Protein AF-A0A285EY94-F1 (afdb_monomer_lite)

Secondary structure (DSSP, 8-state):
--HHHHHHHHHHHHHHHHHS---HHHHHHHHHHHHHHS-HHHHHHHHHH--SS-HHHHHHHHHHHHHHHGGGS-HHHHT-HHHHHHHHHHHHHHHHHHHHHHHHHHH-

Organism: NCBI:txid51203

Sequence (108 aa):
MNDLYCTEEINHVRRYVNNIPISGRYRTELVRWINTYLDEENVEKHLSSTKDTFDMSVKQAAQRDLELTILFAKKEDRTNSGIIFLEGELLFLFNLLYEKVKAQKLAA

pLDDT: mean 85.05, std 11.39, range [49.44, 95.94]

Radius of gyration: 14.5 Å; chains: 1; bounding box: 35×18×41 Å

Foldseek 3Di:
DDPVVLVVLLVVLLVVLVPDPWDPQLSVLVNVLSVQQSDLVNLLVVVVVDDPPCLVVSLVCSLVSLVCSCVRTDPVLVPDVVNVVSSVSSSVSSVVSNVVSVVVVVVD

Structure (mmCIF, N/CA/C/O backbone):
data_AF-A0A285EY94-F1
#
_entry.id   AF-A0A285EY94-F1
#
loop_
_atom_site.group_PDB
_atom_site.id
_atom_site.type_symbol
_atom_site.label_atom_id
_atom_site.label_alt_id
_atom_site.label_comp_id
_atom_site.label_asym_id
_atom_site.label_entity_id
_atom_site.label_seq_id
_atom_site.pdbx_PDB_ins_code
_ato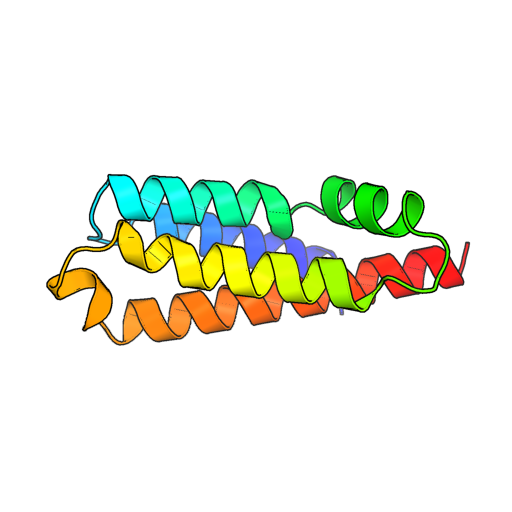m_site.Cartn_x
_atom_site.Cartn_y
_atom_site.Cartn_z
_atom_site.occupancy
_atom_site.B_iso_or_equiv
_atom_site.auth_seq_id
_atom_site.auth_comp_id
_atom_site.auth_asym_id
_atom_site.auth_atom_id
_atom_site.pdbx_PDB_model_num
ATOM 1 N N . MET A 1 1 ? -17.896 10.171 2.912 1.00 50.78 1 MET A N 1
ATOM 2 C CA . MET A 1 1 ? -17.310 9.517 1.722 1.00 50.78 1 MET A CA 1
ATOM 3 C C . MET A 1 1 ? -17.955 8.140 1.653 1.00 50.78 1 MET A C 1
ATOM 5 O O . MET A 1 1 ? -18.018 7.507 2.696 1.00 50.78 1 MET A O 1
ATOM 9 N N . ASN A 1 2 ? -18.571 7.748 0.533 1.00 64.25 2 ASN A N 1
ATOM 10 C CA . ASN A 1 2 ? -19.324 6.486 0.465 1.00 64.25 2 ASN A CA 1
ATOM 11 C C . ASN A 1 2 ? -18.363 5.294 0.547 1.00 64.25 2 ASN A C 1
ATOM 13 O O . ASN A 1 2 ? -17.395 5.262 -0.207 1.00 64.25 2 ASN A O 1
ATOM 17 N N . ASP A 1 3 ? -18.656 4.308 1.396 1.00 65.44 3 ASP A N 1
ATOM 18 C CA . ASP A 1 3 ? -17.867 3.069 1.523 1.00 65.44 3 ASP A CA 1
ATOM 19 C C . ASP A 1 3 ? -17.633 2.378 0.178 1.00 65.44 3 ASP A C 1
ATOM 21 O O . ASP A 1 3 ? -16.531 1.914 -0.107 1.00 65.44 3 ASP A O 1
ATOM 25 N N . LEU A 1 4 ? -18.643 2.426 -0.693 1.00 65.62 4 LEU A N 1
ATOM 26 C CA . LEU A 1 4 ? -18.582 1.894 -2.049 1.00 65.62 4 LEU A CA 1
ATOM 27 C C . LEU A 1 4 ? -17.441 2.512 -2.879 1.00 65.62 4 LEU A C 1
ATOM 29 O O . LEU A 1 4 ? -16.749 1.794 -3.591 1.00 65.62 4 LEU A O 1
ATOM 33 N N . TYR A 1 5 ? -17.195 3.818 -2.728 1.00 68.19 5 TYR A N 1
ATOM 34 C CA . TYR A 1 5 ? -16.139 4.526 -3.456 1.00 68.19 5 TYR A CA 1
ATOM 35 C C . TYR A 1 5 ? -14.747 4.049 -3.023 1.00 68.19 5 TYR A C 1
ATOM 37 O O . TYR A 1 5 ? -13.892 3.784 -3.856 1.00 68.19 5 TYR A O 1
ATOM 45 N N . CYS A 1 6 ? -14.517 3.864 -1.719 1.00 71.94 6 CYS A N 1
ATOM 46 C CA . CYS A 1 6 ? -13.215 3.412 -1.224 1.00 71.94 6 CYS A CA 1
ATOM 47 C C . CYS A 1 6 ? -12.900 1.981 -1.697 1.00 71.94 6 CYS A C 1
ATOM 49 O O . CYS A 1 6 ? -11.791 1.702 -2.149 1.00 71.94 6 CYS A O 1
ATOM 51 N N . THR A 1 7 ? -13.892 1.085 -1.678 1.00 79.69 7 THR A N 1
ATOM 52 C CA . THR A 1 7 ? -13.733 -0.290 -2.175 1.00 79.69 7 THR A CA 1
ATOM 53 C C . THR A 1 7 ? -13.507 -0.351 -3.688 1.00 79.69 7 THR A C 1
ATOM 55 O O . THR A 1 7 ? -12.711 -1.169 -4.158 1.00 79.69 7 THR A O 1
ATOM 58 N N . GLU A 1 8 ? -14.188 0.486 -4.472 1.00 84.38 8 GLU A N 1
ATOM 59 C CA . GLU A 1 8 ? -13.990 0.561 -5.925 1.00 84.38 8 GLU A CA 1
ATOM 60 C C . GLU A 1 8 ? -12.581 1.048 -6.283 1.00 84.38 8 GLU A C 1
ATOM 62 O O . GLU A 1 8 ? -11.910 0.405 -7.094 1.00 84.38 8 GLU A O 1
ATOM 67 N N . GLU A 1 9 ? -12.094 2.095 -5.616 1.00 85.12 9 GLU A N 1
ATOM 68 C CA . GLU A 1 9 ? -10.750 2.646 -5.827 1.00 85.12 9 GLU A CA 1
ATOM 69 C C . GLU A 1 9 ? -9.643 1.655 -5.424 1.00 85.12 9 GLU A C 1
ATOM 71 O O . GLU A 1 9 ? -8.700 1.423 -6.184 1.00 85.12 9 GLU A O 1
ATOM 76 N N . ILE A 1 10 ? -9.780 0.958 -4.288 1.00 85.81 10 ILE A N 1
ATOM 77 C CA . ILE A 1 10 ? -8.820 -0.088 -3.880 1.00 85.81 10 ILE A CA 1
ATOM 78 C C . ILE A 1 10 ? -8.763 -1.212 -4.927 1.00 85.81 10 ILE A C 1
ATOM 80 O O . ILE A 1 10 ? -7.683 -1.676 -5.310 1.00 85.81 10 ILE A O 1
ATOM 84 N N . ASN A 1 11 ? -9.922 -1.642 -5.438 1.00 88.06 11 ASN A N 1
ATOM 85 C CA . ASN A 1 11 ? -9.988 -2.648 -6.497 1.00 88.06 11 ASN A CA 1
ATOM 86 C C . ASN A 1 11 ? -9.388 -2.146 -7.815 1.00 88.06 11 ASN A C 1
ATOM 88 O O . ASN A 1 11 ? -8.737 -2.924 -8.523 1.00 88.06 11 ASN A O 1
ATOM 92 N N . HIS A 1 12 ? -9.593 -0.871 -8.148 1.00 89.69 12 HIS A N 1
ATOM 93 C CA . HIS A 1 12 ? -9.004 -0.236 -9.318 1.00 89.69 12 HIS A CA 1
ATOM 94 C C . HIS A 1 12 ? -7.477 -0.263 -9.242 1.00 89.69 12 HIS A C 1
ATOM 96 O O . HIS A 1 12 ? -6.836 -0.843 -10.123 1.00 89.69 12 HIS A O 1
ATOM 102 N N . VAL A 1 13 ? -6.894 0.253 -8.158 1.00 90.25 13 VAL A N 1
ATOM 103 C CA . VAL A 1 13 ? -5.438 0.308 -7.980 1.00 90.25 13 VAL A CA 1
ATOM 104 C C . VAL A 1 13 ? -4.827 -1.092 -7.962 1.00 90.25 13 VAL A C 1
ATOM 106 O O . VAL A 1 13 ? -3.816 -1.347 -8.620 1.00 90.25 13 VAL A O 1
ATOM 109 N N . ARG A 1 14 ? -5.483 -2.061 -7.314 1.00 90.25 14 ARG A N 1
ATOM 110 C CA . ARG A 1 14 ? -5.043 -3.463 -7.337 1.00 90.25 14 ARG A CA 1
ATOM 111 C C . ARG A 1 14 ? -5.006 -4.034 -8.755 1.00 90.25 14 ARG A C 1
ATOM 113 O O . ARG A 1 14 ? -4.059 -4.739 -9.112 1.00 90.25 14 ARG A O 1
ATOM 120 N N . ARG A 1 15 ? -6.018 -3.756 -9.582 1.00 91.19 15 ARG A N 1
ATOM 121 C CA . ARG A 1 15 ? -6.025 -4.168 -10.997 1.00 91.19 15 ARG A CA 1
ATOM 122 C C . ARG A 1 15 ? -4.939 -3.443 -11.782 1.00 91.19 15 ARG A C 1
ATOM 124 O O . ARG A 1 15 ? -4.263 -4.083 -12.582 1.00 91.19 15 ARG A O 1
ATOM 131 N N . TYR A 1 16 ? -4.746 -2.153 -11.545 1.00 91.06 16 TYR A N 1
ATOM 132 C CA . TYR A 1 16 ? -3.733 -1.358 -12.225 1.00 91.06 16 TYR A CA 1
ATOM 133 C C . TYR A 1 16 ? -2.319 -1.900 -11.966 1.00 91.06 16 TYR A C 1
ATOM 135 O O . TYR A 1 16 ? -1.626 -2.263 -12.917 1.00 91.06 16 TYR A O 1
ATOM 143 N N . VAL A 1 17 ? -1.932 -2.100 -10.699 1.00 92.44 17 VAL A N 1
ATOM 144 C CA . VAL A 1 17 ? -0.611 -2.647 -10.315 1.00 92.44 17 VAL A CA 1
ATOM 145 C C . VAL A 1 17 ? -0.323 -4.001 -10.969 1.00 92.44 17 VAL A C 1
ATOM 147 O O . VAL A 1 17 ? 0.805 -4.279 -11.380 1.00 92.44 17 VAL A O 1
ATOM 150 N N . ASN A 1 18 ? -1.346 -4.844 -11.120 1.00 89.88 18 ASN A N 1
ATOM 151 C CA . ASN A 1 18 ? -1.192 -6.146 -11.764 1.00 89.88 18 ASN A CA 1
ATOM 152 C C . ASN A 1 18 ? -0.937 -6.065 -13.278 1.00 89.88 18 ASN A C 1
ATOM 154 O O . ASN A 1 18 ? -0.341 -6.988 -13.835 1.00 89.88 18 ASN A O 1
ATOM 158 N N . ASN A 1 19 ? -1.355 -4.980 -13.932 1.00 89.69 19 ASN A N 1
ATOM 159 C CA . ASN A 1 19 ? -1.321 -4.841 -15.388 1.00 89.69 19 ASN A CA 1
ATOM 160 C C . ASN A 1 19 ? -0.227 -3.894 -15.904 1.00 89.69 19 ASN A C 1
ATOM 162 O O . ASN A 1 19 ? 0.097 -3.941 -17.090 1.00 89.69 19 ASN A O 1
ATOM 166 N N . ILE A 1 20 ? 0.376 -3.064 -15.049 1.00 89.69 20 ILE A N 1
ATOM 167 C CA . ILE A 1 20 ? 1.451 -2.162 -15.478 1.00 89.69 20 ILE A CA 1
ATOM 168 C C . ILE A 1 20 ? 2.766 -2.901 -15.786 1.00 89.69 20 ILE A C 1
ATOM 170 O O . ILE A 1 20 ? 3.091 -3.909 -15.137 1.00 89.69 20 ILE A O 1
ATOM 174 N N . PRO A 1 21 ? 3.554 -2.409 -16.763 1.00 88.94 21 PRO A N 1
ATOM 175 C CA . PRO A 1 21 ? 4.797 -3.039 -17.200 1.00 88.94 21 PRO A CA 1
ATOM 176 C C . PRO A 1 21 ? 5.958 -2.711 -16.248 1.00 88.94 21 PRO A C 1
ATOM 178 O O . PRO A 1 21 ? 6.902 -2.020 -16.618 1.00 88.94 21 PRO A O 1
ATOM 181 N N . ILE A 1 22 ? 5.876 -3.218 -15.019 1.00 91.69 22 ILE A N 1
ATOM 182 C CA . ILE A 1 22 ? 6.914 -3.090 -13.988 1.00 91.69 22 ILE A CA 1
ATOM 183 C C . ILE A 1 22 ? 7.623 -4.414 -13.739 1.00 91.69 22 ILE A C 1
ATOM 185 O O . ILE A 1 22 ? 7.121 -5.486 -14.095 1.00 91.69 22 ILE A O 1
ATOM 189 N N . SER A 1 23 ? 8.787 -4.365 -13.093 1.00 91.19 23 SER A N 1
ATOM 190 C CA . SER A 1 23 ? 9.477 -5.591 -12.698 1.00 91.19 23 SER A CA 1
ATOM 191 C C . SER A 1 23 ? 8.619 -6.481 -11.786 1.00 91.19 23 SER A C 1
ATOM 193 O O . SER A 1 23 ? 7.939 -6.021 -10.871 1.00 91.19 23 SER A O 1
ATOM 195 N N . GLY A 1 24 ? 8.668 -7.797 -12.028 1.00 92.38 24 GLY A N 1
ATOM 196 C CA . GLY A 1 24 ? 7.811 -8.755 -11.322 1.00 92.38 24 GLY A CA 1
ATOM 197 C C . GLY A 1 24 ? 8.006 -8.747 -9.804 1.00 92.38 24 GLY A C 1
ATOM 198 O O . GLY A 1 24 ? 7.033 -8.853 -9.069 1.00 92.38 24 GLY A O 1
ATOM 199 N N . ARG A 1 25 ? 9.243 -8.557 -9.324 1.00 92.94 25 ARG A N 1
ATO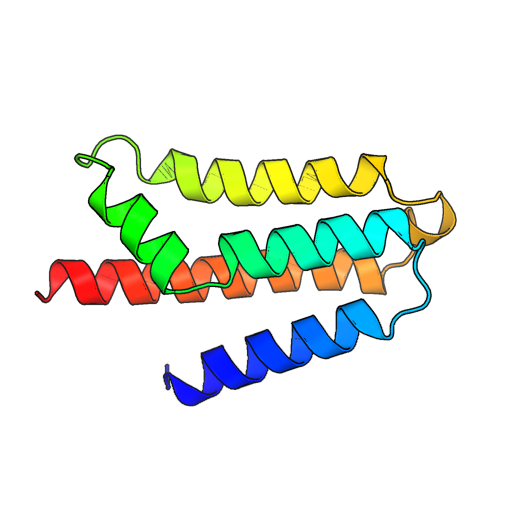M 200 C CA . ARG A 1 25 ? 9.522 -8.487 -7.882 1.00 92.94 25 ARG A CA 1
ATOM 201 C C . ARG A 1 25 ? 8.950 -7.220 -7.249 1.00 92.94 25 ARG A C 1
ATOM 203 O O . ARG A 1 25 ? 8.346 -7.309 -6.191 1.00 92.94 25 ARG A O 1
ATOM 210 N N . TYR A 1 26 ? 9.084 -6.075 -7.913 1.00 93.69 26 TYR A N 1
ATOM 211 C CA . TYR A 1 26 ? 8.486 -4.827 -7.447 1.00 93.69 26 TYR A CA 1
ATOM 212 C C . TYR A 1 26 ? 6.956 -4.905 -7.421 1.00 93.69 26 TYR A C 1
ATOM 214 O O . TYR A 1 26 ? 6.344 -4.547 -6.420 1.00 93.69 26 TYR A O 1
ATOM 222 N N . ARG A 1 27 ? 6.341 -5.494 -8.457 1.00 94.75 27 ARG A N 1
ATOM 223 C CA . ARG A 1 27 ? 4.899 -5.784 -8.468 1.00 94.75 27 ARG A CA 1
ATOM 224 C C . ARG A 1 27 ? 4.472 -6.604 -7.257 1.00 94.75 27 ARG A C 1
ATOM 226 O O . ARG A 1 27 ? 3.483 -6.260 -6.620 1.00 94.75 27 ARG A O 1
ATOM 233 N N . THR A 1 28 ? 5.193 -7.681 -6.948 1.00 95.19 28 THR A N 1
ATOM 234 C CA . THR A 1 28 ? 4.880 -8.533 -5.794 1.00 95.19 28 THR A CA 1
ATOM 235 C C . THR A 1 28 ? 4.867 -7.734 -4.495 1.00 95.19 28 THR A C 1
ATOM 237 O O . THR A 1 28 ? 3.934 -7.883 -3.709 1.00 95.19 28 THR A O 1
ATOM 240 N N . GLU A 1 29 ? 5.849 -6.857 -4.285 1.00 95.25 29 GLU A N 1
ATOM 241 C CA . GLU A 1 29 ? 5.912 -6.040 -3.070 1.00 95.25 29 GLU A CA 1
ATOM 242 C C . GLU A 1 29 ? 4.831 -4.952 -3.036 1.00 95.25 29 GLU A C 1
ATOM 244 O O . GLU A 1 29 ? 4.223 -4.753 -1.990 1.00 95.25 29 GLU A O 1
ATOM 249 N N . LEU A 1 30 ? 4.489 -4.325 -4.167 1.00 95.06 30 LEU A N 1
ATOM 250 C CA . LEU A 1 30 ? 3.355 -3.390 -4.235 1.00 95.06 30 LEU A CA 1
ATOM 251 C C . LEU A 1 30 ? 2.019 -4.085 -3.943 1.00 95.06 30 LEU A C 1
ATOM 253 O O . LEU A 1 30 ? 1.203 -3.577 -3.179 1.00 95.06 30 LEU A O 1
ATOM 257 N N . VAL A 1 31 ? 1.789 -5.275 -4.504 1.00 94.44 31 VAL A N 1
ATOM 258 C CA . VAL A 1 31 ? 0.583 -6.069 -4.216 1.00 94.44 31 VAL A CA 1
ATOM 259 C C . VAL A 1 31 ? 0.541 -6.480 -2.745 1.00 94.44 31 VAL A C 1
ATOM 261 O O . VAL A 1 31 ? -0.521 -6.443 -2.124 1.00 94.44 31 VAL A O 1
ATOM 264 N N . ARG A 1 32 ? 1.687 -6.853 -2.166 1.00 94.50 32 ARG A N 1
ATOM 265 C CA . ARG A 1 32 ? 1.799 -7.158 -0.738 1.00 94.50 32 ARG A CA 1
ATOM 266 C C . ARG A 1 32 ? 1.481 -5.937 0.121 1.00 94.50 32 ARG A C 1
ATOM 268 O O . ARG A 1 32 ? 0.748 -6.079 1.097 1.00 94.50 32 ARG A O 1
ATOM 275 N N . TRP A 1 33 ? 1.984 -4.765 -0.258 1.00 95.94 33 TRP A N 1
ATOM 276 C CA . TRP A 1 33 ? 1.690 -3.509 0.419 1.00 95.94 33 TRP A CA 1
ATOM 277 C C . TRP A 1 33 ? 0.187 -3.212 0.385 1.00 95.94 33 TRP A C 1
ATOM 279 O O . TRP A 1 33 ? -0.415 -3.011 1.436 1.00 95.94 33 TRP A O 1
ATOM 289 N N . ILE A 1 34 ? -0.443 -3.315 -0.794 1.00 94.38 34 ILE A N 1
ATOM 290 C CA . ILE A 1 34 ? -1.894 -3.135 -0.976 1.00 94.38 34 ILE A CA 1
ATOM 291 C C . ILE A 1 34 ? -2.681 -4.068 -0.055 1.00 94.38 34 ILE A C 1
ATOM 293 O O . ILE A 1 34 ? -3.540 -3.608 0.686 1.00 94.38 34 ILE A O 1
ATOM 297 N N . ASN A 1 35 ? -2.377 -5.368 -0.055 1.00 92.06 35 ASN A N 1
ATOM 298 C CA . ASN A 1 35 ? -3.115 -6.327 0.773 1.00 92.06 35 ASN A CA 1
ATOM 299 C C . ASN A 1 35 ? -2.868 -6.128 2.285 1.00 92.06 35 ASN A C 1
ATOM 301 O O . ASN A 1 35 ? -3.665 -6.582 3.096 1.00 92.06 35 ASN A O 1
ATOM 305 N N . THR A 1 36 ? -1.754 -5.500 2.674 1.00 92.25 36 THR A N 1
ATOM 306 C CA . THR A 1 36 ? -1.438 -5.228 4.086 1.00 92.25 36 THR A CA 1
ATOM 307 C C . THR A 1 36 ? -2.151 -3.975 4.582 1.00 92.25 36 THR A C 1
ATOM 309 O O . THR A 1 36 ? -2.759 -4.000 5.648 1.00 92.25 36 THR A O 1
ATOM 312 N N . TYR A 1 37 ? -2.069 -2.885 3.815 1.00 93.00 37 TYR A N 1
ATOM 313 C CA . TYR A 1 37 ? -2.445 -1.547 4.275 1.00 93.00 37 TYR A CA 1
ATOM 314 C C . TYR A 1 37 ? -3.769 -1.031 3.702 1.00 93.00 37 TYR A C 1
ATOM 316 O O . TYR A 1 37 ? -4.385 -0.170 4.320 1.00 93.00 37 TYR A O 1
ATOM 324 N N . LEU A 1 38 ? -4.248 -1.555 2.569 1.00 92.69 38 LEU A N 1
ATOM 325 C CA . LEU A 1 38 ? -5.570 -1.234 2.006 1.00 92.69 38 LEU A CA 1
ATOM 326 C C . LEU A 1 38 ? -6.613 -2.310 2.345 1.00 92.69 38 LEU A C 1
ATOM 328 O O . LEU A 1 38 ? -7.509 -2.595 1.552 1.00 92.69 38 LEU A O 1
ATOM 332 N N . ASP A 1 39 ? -6.475 -2.915 3.523 1.00 89.56 39 ASP A N 1
ATOM 333 C CA . ASP A 1 39 ? -7.395 -3.902 4.079 1.00 89.56 39 ASP A CA 1
ATOM 334 C C . ASP A 1 39 ? -7.975 -3.361 5.392 1.00 89.56 39 ASP A C 1
ATOM 336 O O . ASP A 1 39 ? -7.242 -3.045 6.333 1.00 89.56 39 ASP A O 1
ATOM 340 N N . GLU A 1 40 ? -9.299 -3.206 5.425 1.00 88.56 40 GLU A N 1
ATOM 341 C CA . GLU A 1 40 ? -10.015 -2.585 6.542 1.00 88.56 40 GLU A CA 1
ATOM 342 C C . GLU A 1 40 ? -9.828 -3.374 7.846 1.00 88.56 40 GLU A C 1
ATOM 344 O O . GLU A 1 40 ? -9.549 -2.772 8.883 1.00 88.56 40 GLU A O 1
ATOM 349 N N . GLU A 1 41 ? -9.862 -4.711 7.790 1.00 87.44 41 GLU A N 1
ATOM 350 C CA . GLU A 1 41 ? -9.680 -5.558 8.973 1.00 87.44 41 GLU A CA 1
ATOM 351 C C . GLU A 1 41 ? -8.264 -5.443 9.545 1.00 87.44 41 GLU A C 1
ATOM 353 O O . GLU A 1 41 ? -8.070 -5.466 10.762 1.00 87.44 41 GLU A O 1
ATOM 358 N N . ASN A 1 42 ? -7.245 -5.347 8.688 1.00 86.56 42 ASN A N 1
ATOM 359 C CA . ASN A 1 42 ? -5.863 -5.173 9.134 1.00 86.56 42 ASN A CA 1
ATOM 360 C C . ASN A 1 42 ? -5.657 -3.809 9.799 1.00 86.56 42 ASN A C 1
ATOM 362 O O . ASN A 1 42 ? -5.027 -3.729 10.859 1.00 86.56 42 ASN A O 1
ATOM 366 N N . VAL A 1 43 ? -6.230 -2.748 9.224 1.00 86.25 43 VAL A N 1
ATOM 367 C CA . VAL A 1 43 ? -6.202 -1.401 9.813 1.00 86.25 43 VAL A CA 1
ATOM 368 C C . VAL A 1 43 ? -6.936 -1.383 11.158 1.00 86.25 43 VAL A C 1
ATOM 370 O O . VAL A 1 43 ? -6.412 -0.847 12.137 1.00 86.25 43 VAL A O 1
ATOM 373 N N . GLU A 1 44 ? -8.099 -2.029 11.254 1.00 85.31 44 GLU A N 1
ATOM 374 C CA . GLU A 1 44 ? -8.871 -2.141 12.494 1.00 85.31 44 GLU A CA 1
ATOM 375 C C . GLU A 1 44 ? -8.115 -2.920 13.583 1.00 85.31 44 GLU A C 1
ATOM 377 O O . GLU A 1 44 ? -8.051 -2.480 14.737 1.00 85.31 44 GLU A O 1
ATOM 382 N N . LYS A 1 45 ? -7.471 -4.041 13.227 1.00 84.31 45 LYS A N 1
ATOM 383 C CA . LYS A 1 45 ? -6.613 -4.817 14.142 1.00 84.31 45 LYS A CA 1
ATOM 384 C C . LYS A 1 45 ? -5.472 -3.962 14.685 1.00 84.31 45 LYS A C 1
ATOM 386 O O . LYS A 1 45 ? -5.228 -3.978 15.892 1.00 84.31 45 LYS A O 1
ATOM 391 N N . HIS A 1 46 ? -4.802 -3.194 13.826 1.00 80.19 46 HIS A N 1
ATOM 392 C CA . HIS A 1 46 ? -3.727 -2.290 14.236 1.00 80.19 46 HIS A CA 1
ATOM 393 C C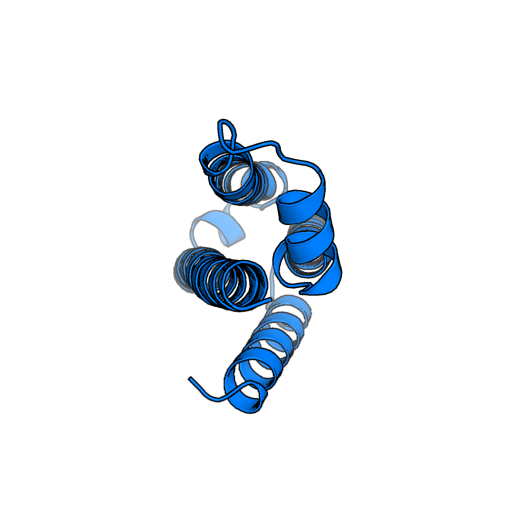 . HIS A 1 46 ? -4.223 -1.164 15.147 1.00 80.19 46 HIS A C 1
ATOM 395 O O . HIS A 1 46 ? -3.597 -0.879 16.169 1.00 80.19 46 HIS A O 1
ATOM 401 N N . LEU A 1 47 ? -5.374 -0.561 14.855 1.00 77.00 47 LEU A N 1
ATOM 402 C CA . LEU A 1 47 ? -5.976 0.446 15.731 1.00 77.00 47 LEU A CA 1
ATOM 403 C C . LEU A 1 47 ? -6.418 -0.149 17.074 1.00 77.00 47 LEU A C 1
ATO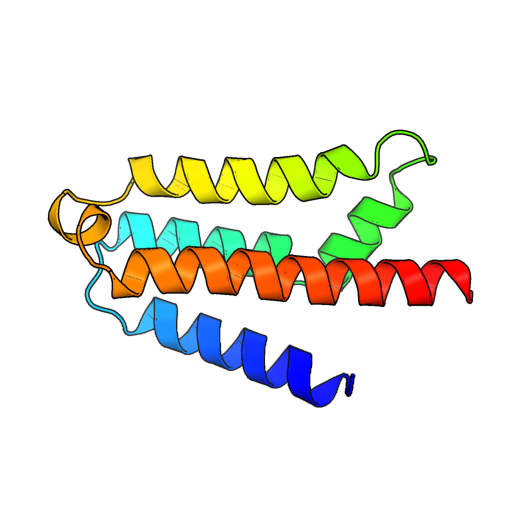M 405 O O . LEU A 1 47 ? -6.362 0.525 18.100 1.00 77.00 47 LEU A O 1
ATOM 409 N N . SER A 1 48 ? -6.854 -1.405 17.102 1.00 74.50 48 SER A N 1
ATOM 410 C CA . SER A 1 48 ? -7.318 -2.090 18.316 1.00 74.50 48 SER A CA 1
ATOM 411 C C . SER A 1 48 ? -6.177 -2.558 19.220 1.00 74.50 48 SER A C 1
ATOM 413 O O . SER A 1 48 ? -6.313 -2.525 20.442 1.00 74.50 48 SER A O 1
ATOM 415 N N . SER A 1 49 ? -5.028 -2.937 18.651 1.00 68.81 49 SER A N 1
ATOM 416 C CA . SER A 1 49 ? -3.841 -3.334 19.422 1.00 68.81 49 SER A CA 1
ATOM 417 C C . SER A 1 49 ? -3.123 -2.165 20.101 1.00 68.81 49 SER A C 1
ATOM 419 O O . SER A 1 49 ? -2.277 -2.378 20.971 1.00 68.81 49 SER A O 1
ATOM 421 N N . THR A 1 50 ? -3.437 -0.931 19.711 1.00 60.31 50 THR A N 1
ATOM 422 C CA . THR A 1 50 ? -2.650 0.245 20.077 1.00 60.31 50 THR A CA 1
ATOM 423 C C . THR A 1 50 ? -3.370 1.055 21.154 1.00 60.31 50 THR A C 1
ATOM 425 O O . THR A 1 50 ? -4.374 1.709 20.890 1.00 60.31 50 THR A O 1
ATOM 428 N N . LYS A 1 51 ? -2.864 1.018 22.395 1.00 56.31 51 LYS A N 1
ATOM 429 C CA . LYS A 1 51 ? -3.285 1.943 23.461 1.00 56.31 51 LYS A CA 1
ATOM 430 C C . LYS A 1 51 ? -2.740 3.342 23.148 1.00 56.31 51 LYS A C 1
ATOM 432 O O . LYS A 1 51 ? -1.609 3.613 23.521 1.00 56.31 51 LYS A O 1
ATOM 437 N N . ASP A 1 52 ? -3.518 4.157 22.433 1.00 49.50 52 ASP A N 1
ATOM 438 C CA . ASP A 1 52 ? -3.497 5.628 22.230 1.00 49.50 52 ASP A CA 1
ATOM 439 C C . ASP A 1 52 ? -2.186 6.399 21.937 1.00 49.50 52 ASP A C 1
ATOM 441 O O . ASP A 1 52 ? -2.238 7.450 21.304 1.00 49.50 52 ASP A O 1
ATOM 445 N N . THR A 1 53 ? -0.993 5.937 22.310 1.00 49.44 53 THR A N 1
ATOM 446 C CA . THR A 1 53 ? 0.271 6.686 22.154 1.00 49.44 53 THR A CA 1
ATOM 447 C C . THR A 1 53 ? 1.079 6.328 20.903 1.00 49.44 53 THR A C 1
ATOM 449 O O . THR A 1 53 ? 2.137 6.912 20.680 1.00 49.44 53 THR A O 1
ATOM 452 N N . PHE A 1 54 ? 0.590 5.419 20.049 1.00 52.62 54 PHE A N 1
ATOM 453 C CA . PHE A 1 54 ? 1.330 4.891 18.889 1.00 52.62 54 PHE A CA 1
ATOM 454 C C . PHE A 1 54 ? 0.601 5.014 17.533 1.00 52.62 54 PHE A C 1
ATOM 456 O O . PHE A 1 54 ? 1.044 4.414 16.558 1.00 52.62 54 PHE A O 1
ATOM 463 N N . ASP A 1 55 ? -0.444 5.837 17.410 1.00 59.12 55 ASP A N 1
ATOM 464 C CA . ASP A 1 55 ? -1.186 6.092 16.150 1.00 59.12 55 ASP A CA 1
ATOM 465 C C . ASP A 1 55 ? -0.276 6.497 14.962 1.00 59.12 55 ASP A C 1
ATOM 467 O O . ASP A 1 55 ? -0.473 6.091 13.817 1.00 59.12 55 ASP A O 1
ATOM 471 N N . MET A 1 56 ? 0.799 7.243 15.240 1.00 61.34 56 MET A N 1
ATOM 472 C CA . MET A 1 56 ? 1.802 7.628 14.236 1.00 61.34 56 MET A CA 1
ATOM 473 C C . MET A 1 56 ? 2.601 6.437 13.682 1.00 61.34 56 MET A C 1
ATOM 475 O O . MET A 1 56 ? 3.1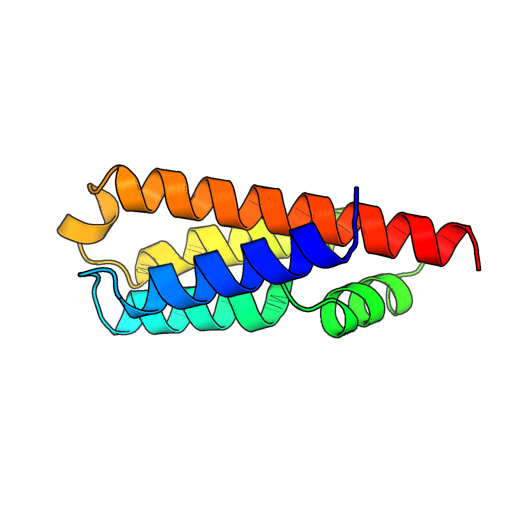51 6.537 12.587 1.00 61.34 56 MET A O 1
ATOM 479 N N . SER A 1 57 ? 2.669 5.312 14.400 1.00 76.75 57 SER A N 1
ATOM 480 C CA . SER A 1 57 ? 3.492 4.163 14.004 1.00 76.75 57 SER A CA 1
ATOM 481 C C . SER A 1 57 ? 2.942 3.427 12.789 1.00 76.75 57 SER A C 1
ATOM 483 O O . SER A 1 57 ? 3.728 3.030 11.937 1.00 76.75 57 SER A O 1
ATOM 485 N N . VAL A 1 58 ? 1.617 3.306 12.656 1.00 84.38 58 VAL A N 1
ATOM 486 C CA . VAL A 1 58 ? 0.994 2.588 11.532 1.00 84.38 58 VAL A CA 1
ATOM 487 C C . VAL A 1 58 ? 1.145 3.390 10.246 1.00 84.38 58 VAL A C 1
ATOM 489 O O . VAL A 1 58 ? 1.557 2.841 9.228 1.00 84.38 58 VAL A O 1
ATOM 492 N N . LYS A 1 59 ? 0.901 4.708 10.299 1.00 88.62 59 LYS A N 1
ATOM 493 C CA . LYS A 1 59 ? 1.117 5.590 9.144 1.00 88.62 59 LYS A CA 1
ATOM 494 C C . LYS A 1 59 ? 2.586 5.638 8.725 1.00 88.62 59 LYS A C 1
ATOM 496 O O . LYS A 1 59 ? 2.886 5.544 7.538 1.00 88.62 59 LYS A O 1
ATOM 501 N N . GLN A 1 60 ? 3.504 5.729 9.691 1.00 88.75 60 GLN A N 1
ATOM 502 C CA . GLN A 1 60 ? 4.942 5.681 9.413 1.00 88.75 60 GLN A CA 1
ATOM 503 C C . GLN A 1 60 ? 5.388 4.320 8.871 1.00 88.75 60 GLN A C 1
ATOM 505 O O . GLN A 1 60 ? 6.255 4.286 8.004 1.00 88.75 60 GLN A O 1
ATOM 510 N N . ALA A 1 61 ? 4.819 3.215 9.357 1.00 89.81 61 ALA A N 1
ATOM 511 C CA . ALA A 1 61 ? 5.105 1.880 8.844 1.00 89.81 61 ALA A CA 1
ATOM 512 C C . ALA A 1 61 ? 4.630 1.742 7.395 1.00 89.81 61 ALA A C 1
ATOM 514 O O . ALA A 1 61 ? 5.429 1.382 6.543 1.00 89.81 61 ALA A O 1
ATOM 515 N N . ALA A 1 62 ? 3.3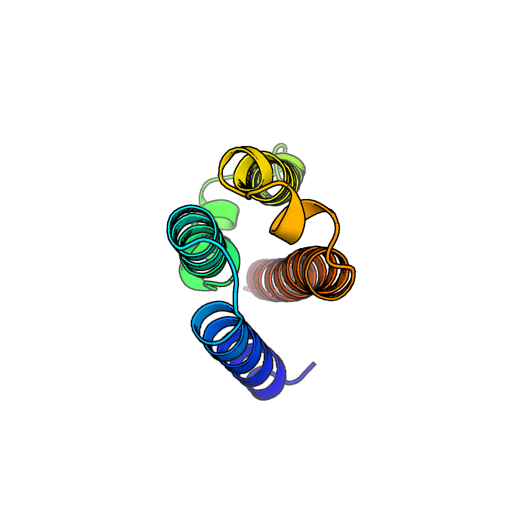87 2.135 7.096 1.00 92.94 62 ALA A N 1
ATOM 516 C CA . ALA A 1 62 ? 2.852 2.114 5.737 1.00 92.94 62 ALA A CA 1
ATOM 517 C C . ALA A 1 62 ? 3.721 2.934 4.770 1.00 92.94 62 ALA A C 1
ATOM 519 O O . ALA A 1 62 ? 4.063 2.453 3.690 1.00 92.94 62 ALA A O 1
ATOM 520 N N . GLN A 1 63 ? 4.138 4.138 5.175 1.00 94.31 63 GLN A N 1
ATOM 521 C CA . GLN A 1 63 ? 5.032 4.970 4.371 1.00 94.31 63 GLN A CA 1
ATOM 522 C C . GLN A 1 63 ? 6.406 4.316 4.167 1.00 94.31 63 GLN A C 1
ATOM 524 O O . GLN A 1 63 ? 6.864 4.210 3.032 1.00 94.31 63 GLN A O 1
ATOM 529 N N . ARG A 1 64 ? 7.055 3.850 5.241 1.00 93.12 64 ARG A N 1
ATOM 530 C CA . ARG A 1 64 ? 8.382 3.218 5.156 1.00 93.12 64 ARG A CA 1
ATOM 531 C C . ARG A 1 64 ? 8.361 1.947 4.323 1.00 93.12 64 ARG A C 1
ATOM 533 O O . ARG A 1 64 ? 9.261 1.742 3.517 1.00 93.12 64 ARG A O 1
ATOM 540 N N . ASP A 1 65 ? 7.353 1.105 4.498 1.00 94.56 65 ASP A N 1
ATOM 541 C CA . ASP A 1 65 ? 7.225 -0.135 3.739 1.00 94.56 65 ASP A CA 1
ATOM 542 C C . ASP A 1 65 ? 7.019 0.161 2.254 1.00 94.56 65 ASP A C 1
ATOM 544 O O . ASP A 1 65 ? 7.609 -0.521 1.415 1.00 94.56 65 ASP A O 1
ATOM 548 N N . LEU A 1 66 ? 6.263 1.218 1.921 1.00 95.19 66 LEU A N 1
ATOM 549 C CA . LEU A 1 66 ? 6.119 1.655 0.536 1.00 95.19 66 LEU A CA 1
ATOM 550 C C . LEU A 1 66 ? 7.452 2.153 -0.028 1.00 95.19 66 LEU A C 1
ATOM 552 O O . LEU A 1 66 ? 7.877 1.683 -1.080 1.00 95.19 66 LEU A O 1
ATOM 556 N N . GLU A 1 67 ? 8.156 3.025 0.698 1.00 92.62 67 GLU A N 1
ATOM 557 C CA . GLU A 1 67 ? 9.483 3.522 0.314 1.00 92.62 67 GLU A CA 1
ATOM 558 C C . GLU A 1 67 ? 10.481 2.373 0.104 1.00 92.62 67 GLU A C 1
ATOM 560 O O . GLU A 1 67 ? 11.266 2.393 -0.841 1.00 92.62 67 GLU A O 1
ATOM 565 N N . LEU A 1 68 ? 10.440 1.329 0.938 1.00 93.12 68 LEU A N 1
ATOM 566 C CA . LEU A 1 68 ? 11.319 0.164 0.819 1.00 93.12 68 LEU A CA 1
ATOM 567 C C . LEU A 1 68 ? 10.998 -0.713 -0.395 1.00 93.12 68 LEU A C 1
ATOM 569 O O . LEU A 1 68 ? 11.898 -1.404 -0.888 1.00 93.12 68 LEU A O 1
ATOM 573 N N . THR A 1 69 ? 9.774 -0.672 -0.933 1.00 93.19 69 THR A N 1
ATOM 574 C CA . THR A 1 69 ? 9.438 -1.443 -2.141 1.00 93.19 69 THR A CA 1
ATOM 575 C C . THR A 1 69 ? 10.298 -1.038 -3.345 1.00 93.19 69 THR A C 1
ATOM 577 O O . THR A 1 69 ? 10.625 -1.886 -4.184 1.00 93.19 69 THR A O 1
ATOM 580 N N . ILE A 1 70 ? 10.801 0.205 -3.379 1.00 89.06 70 ILE A N 1
ATOM 581 C CA . ILE A 1 70 ? 11.682 0.714 -4.440 1.00 89.06 70 ILE A CA 1
ATOM 582 C C . ILE A 1 70 ? 13.001 -0.065 -4.564 1.00 89.06 70 ILE A C 1
ATOM 584 O O . ILE A 1 70 ? 13.620 -0.098 -5.636 1.00 89.06 70 ILE A O 1
ATOM 588 N N . LEU A 1 71 ? 13.442 -0.735 -3.492 1.00 91.12 71 LEU A N 1
ATOM 589 C CA . LEU A 1 71 ? 14.643 -1.575 -3.501 1.00 91.12 71 LEU A CA 1
ATOM 590 C C . LEU A 1 71 ? 14.511 -2.747 -4.481 1.00 91.12 71 LEU A C 1
ATOM 592 O O . LEU A 1 71 ? 15.517 -3.235 -4.995 1.00 91.12 71 LEU A O 1
ATOM 596 N N . PHE A 1 72 ? 13.279 -3.152 -4.786 1.00 92.06 72 PHE A N 1
ATOM 597 C CA . PHE A 1 72 ? 12.964 -4.226 -5.723 1.00 92.06 72 PHE A CA 1
ATOM 598 C C . PHE A 1 72 ? 12.653 -3.730 -7.137 1.00 92.06 72 PHE A C 1
ATOM 600 O O . PHE A 1 72 ? 12.577 -4.544 -8.059 1.00 92.06 72 PHE A O 1
ATOM 607 N N . ALA A 1 73 ? 12.504 -2.416 -7.306 1.00 90.75 73 ALA A N 1
ATOM 608 C CA . ALA A 1 73 ? 12.264 -1.759 -8.580 1.00 90.75 73 ALA A CA 1
ATOM 609 C C . ALA A 1 73 ? 13.548 -1.692 -9.421 1.00 90.75 73 ALA A C 1
ATOM 611 O O . ALA A 1 73 ? 14.643 -1.440 -8.902 1.00 90.75 73 ALA A O 1
ATOM 612 N N . LYS A 1 74 ? 13.419 -1.884 -10.737 1.00 92.25 74 LYS A N 1
ATOM 613 C CA . LYS A 1 74 ? 14.510 -1.629 -11.685 1.00 92.25 74 LYS A CA 1
ATOM 614 C C . LYS A 1 74 ? 14.682 -0.128 -11.917 1.00 92.25 74 LYS A C 1
ATOM 616 O O . LYS A 1 74 ? 13.839 0.677 -11.532 1.00 92.25 74 LYS A O 1
ATOM 621 N N . LYS A 1 75 ? 15.774 0.268 -12.575 1.00 89.50 75 LYS A N 1
ATOM 622 C CA . LYS A 1 75 ? 16.032 1.683 -12.881 1.00 89.50 75 LYS A CA 1
ATOM 623 C C . LYS A 1 75 ? 14.887 2.303 -13.688 1.00 89.50 75 LYS A C 1
ATOM 625 O O . LYS A 1 75 ? 14.504 3.429 -13.400 1.00 89.50 75 LYS A O 1
ATOM 630 N N . GLU A 1 76 ? 14.338 1.561 -14.645 1.00 89.75 76 GLU A N 1
ATOM 631 C CA . GLU A 1 76 ? 13.249 2.014 -15.514 1.00 89.75 76 GLU A CA 1
ATOM 632 C C . GLU A 1 76 ? 11.961 2.254 -14.717 1.00 89.75 76 GLU A C 1
ATOM 634 O O . GLU A 1 76 ? 11.297 3.270 -14.924 1.00 89.75 76 GLU A O 1
ATOM 639 N N . ASP A 1 77 ? 11.666 1.369 -13.756 1.00 87.75 77 ASP A N 1
ATOM 640 C CA . ASP A 1 77 ? 10.535 1.506 -12.835 1.00 87.75 77 ASP A CA 1
ATOM 641 C C . ASP A 1 77 ? 10.685 2.802 -12.003 1.00 87.75 77 ASP A C 1
ATOM 643 O O . ASP A 1 77 ? 9.783 3.629 -11.930 1.00 87.75 77 ASP A O 1
ATOM 647 N N . ARG A 1 78 ? 11.876 3.055 -11.445 1.00 83.62 78 ARG A N 1
ATOM 648 C CA . ARG A 1 78 ? 12.139 4.218 -10.570 1.00 83.62 78 ARG A CA 1
ATOM 649 C C . ARG A 1 78 ? 12.032 5.573 -11.269 1.00 83.62 78 ARG A C 1
ATOM 651 O O . ARG A 1 78 ? 11.847 6.590 -10.612 1.00 83.62 78 ARG A O 1
ATOM 658 N N . THR A 1 79 ? 12.211 5.602 -12.586 1.00 85.12 79 THR A N 1
ATOM 659 C CA . THR A 1 79 ? 12.132 6.833 -13.387 1.00 85.12 79 THR A CA 1
ATOM 660 C C . THR A 1 79 ? 10.770 7.039 -14.043 1.00 85.12 79 THR A C 1
ATOM 662 O O . THR A 1 79 ? 10.556 8.053 -14.704 1.00 85.12 79 THR A O 1
ATOM 665 N N . ASN A 1 80 ? 9.850 6.085 -13.891 1.00 85.94 80 ASN A N 1
ATOM 666 C CA . ASN A 1 80 ? 8.525 6.170 -14.477 1.00 85.94 80 ASN A CA 1
ATOM 667 C C . ASN A 1 80 ? 7.629 7.062 -13.608 1.00 85.94 80 ASN A C 1
ATOM 669 O O . ASN A 1 80 ? 7.259 6.696 -12.494 1.00 85.94 80 ASN A O 1
ATOM 673 N N . SER A 1 81 ? 7.243 8.228 -14.129 1.00 84.62 81 SER A N 1
ATOM 674 C CA . SER A 1 81 ? 6.369 9.165 -13.416 1.00 84.62 81 SER A CA 1
ATOM 675 C C . SER A 1 81 ? 5.031 8.539 -13.019 1.00 84.62 81 SER A C 1
ATOM 677 O O . SER A 1 81 ? 4.529 8.837 -11.942 1.00 84.62 81 SER A O 1
ATOM 679 N N . GLY A 1 82 ? 4.484 7.624 -13.825 1.00 85.44 82 GLY A N 1
ATOM 680 C CA . GLY A 1 82 ? 3.249 6.909 -13.499 1.00 85.44 82 GLY A CA 1
ATOM 681 C C . GLY A 1 82 ? 3.369 6.026 -12.255 1.00 85.44 82 GLY A C 1
ATOM 682 O O . GLY A 1 82 ? 2.386 5.837 -11.548 1.00 85.44 82 GLY A O 1
ATOM 683 N N . ILE A 1 83 ? 4.569 5.527 -11.954 1.00 86.31 83 ILE A N 1
ATOM 684 C CA . ILE A 1 83 ? 4.839 4.744 -10.741 1.00 86.31 83 ILE A CA 1
ATOM 685 C C . ILE A 1 83 ? 4.943 5.662 -9.523 1.00 86.31 83 ILE A C 1
ATOM 687 O O . ILE A 1 83 ? 4.365 5.364 -8.486 1.00 86.31 83 ILE A O 1
ATOM 691 N N . ILE A 1 84 ? 5.592 6.818 -9.673 1.00 85.25 84 ILE A N 1
ATOM 692 C CA . ILE A 1 84 ? 5.667 7.831 -8.609 1.00 85.25 84 ILE A CA 1
ATOM 693 C C . ILE A 1 84 ? 4.257 8.323 -8.232 1.00 85.25 84 ILE A C 1
ATOM 695 O O . ILE A 1 84 ? 3.935 8.443 -7.052 1.00 85.25 84 ILE A O 1
ATOM 699 N N . PHE A 1 85 ? 3.392 8.573 -9.224 1.00 88.62 85 PHE A N 1
ATOM 700 C CA . PHE A 1 85 ? 1.993 8.941 -8.974 1.00 88.62 85 PHE A CA 1
ATOM 701 C C . PHE A 1 85 ? 1.214 7.823 -8.275 1.00 88.62 85 PHE A C 1
ATOM 703 O O . PHE A 1 85 ? 0.498 8.100 -7.316 1.00 88.62 85 PHE A O 1
ATOM 710 N N . LEU A 1 86 ? 1.395 6.574 -8.710 1.00 90.69 86 LEU A N 1
ATOM 711 C CA . LEU A 1 86 ? 0.780 5.402 -8.089 1.00 90.69 86 LEU A CA 1
ATOM 712 C C . LEU A 1 86 ? 1.172 5.256 -6.609 1.00 90.69 86 LEU A C 1
ATOM 714 O O . LEU A 1 86 ? 0.312 4.998 -5.775 1.00 90.69 86 LEU A O 1
ATOM 718 N N . GLU A 1 87 ? 2.448 5.422 -6.256 1.00 90.50 87 GLU A N 1
ATOM 719 C CA . GLU A 1 87 ? 2.886 5.357 -4.854 1.00 90.50 87 GLU A CA 1
ATOM 720 C C . GLU A 1 87 ? 2.216 6.449 -4.000 1.00 90.50 87 GLU A C 1
ATOM 722 O O . GLU A 1 87 ? 1.772 6.189 -2.880 1.00 90.50 87 GLU A O 1
ATOM 727 N N . GLY A 1 88 ? 2.060 7.659 -4.547 1.00 91.81 88 GLY A N 1
ATOM 728 C CA . GLY A 1 88 ? 1.301 8.728 -3.895 1.00 91.81 88 GLY A CA 1
ATOM 729 C C . GLY A 1 88 ? -0.181 8.385 -3.704 1.00 91.81 88 GLY A C 1
ATOM 730 O O . GLY A 1 88 ? -0.739 8.616 -2.630 1.00 91.81 88 GLY A O 1
ATOM 731 N N . GLU A 1 89 ? -0.811 7.798 -4.722 1.00 92.56 89 GLU A N 1
ATOM 732 C CA . GLU A 1 89 ? -2.207 7.351 -4.683 1.00 92.56 89 GLU A CA 1
ATOM 733 C C . GLU A 1 89 ? -2.431 6.255 -3.631 1.00 92.56 89 GLU A C 1
ATOM 735 O O . GLU A 1 89 ? -3.389 6.317 -2.860 1.00 92.56 89 GLU A O 1
ATOM 740 N N . LEU A 1 90 ? -1.502 5.303 -3.520 1.00 94.62 90 LEU A N 1
ATOM 741 C CA . LEU A 1 90 ? -1.527 4.257 -2.499 1.00 94.62 90 LEU A CA 1
ATOM 742 C C . LEU A 1 90 ? -1.538 4.839 -1.079 1.00 94.62 90 LEU A C 1
ATOM 744 O O . LEU A 1 90 ? -2.384 4.463 -0.263 1.00 94.62 90 LEU A O 1
ATOM 748 N N . LEU A 1 91 ? -0.649 5.793 -0.784 1.00 94.44 91 LEU A N 1
ATOM 749 C CA . LEU A 1 91 ? -0.620 6.463 0.522 1.00 94.44 91 LEU A CA 1
ATOM 750 C C . LEU A 1 91 ? -1.873 7.298 0.777 1.00 94.44 91 LEU A C 1
ATOM 752 O O . LEU A 1 91 ? -2.341 7.376 1.916 1.00 94.44 91 LEU A O 1
ATOM 756 N N . PHE A 1 92 ? -2.418 7.933 -0.258 1.00 93.00 92 PHE A N 1
ATOM 757 C CA . PHE A 1 92 ? -3.656 8.693 -0.146 1.00 93.00 92 PHE A CA 1
ATOM 758 C C . PHE A 1 92 ? -4.837 7.787 0.227 1.00 93.00 92 PHE A C 1
ATOM 760 O O . PHE A 1 92 ? -5.520 8.061 1.215 1.00 93.00 92 PHE A O 1
ATOM 767 N N . LEU A 1 93 ? -5.028 6.675 -0.491 1.00 92.88 93 LEU A N 1
ATOM 768 C CA . LEU A 1 93 ? -6.083 5.699 -0.203 1.00 92.88 93 LEU A CA 1
ATOM 769 C C . LEU A 1 93 ? -5.937 5.093 1.194 1.00 92.88 93 LEU A C 1
ATOM 771 O O . LEU A 1 93 ? -6.925 4.991 1.921 1.00 92.88 93 LEU A O 1
ATOM 775 N N . PHE A 1 94 ? -4.711 4.762 1.606 1.00 93.69 94 PHE A N 1
ATOM 776 C CA . PHE A 1 94 ? -4.452 4.274 2.959 1.00 93.69 94 PHE A CA 1
ATOM 777 C C . PHE A 1 94 ? -4.860 5.303 4.018 1.00 93.69 94 PHE A C 1
ATOM 779 O O . PHE A 1 94 ? -5.529 4.950 4.984 1.00 93.69 94 PHE A O 1
ATOM 786 N N . ASN A 1 95 ? -4.508 6.580 3.843 1.00 91.75 95 ASN A N 1
ATOM 787 C CA . ASN A 1 95 ? -4.895 7.618 4.798 1.00 91.75 95 ASN A CA 1
ATOM 788 C C . ASN A 1 95 ? -6.416 7.797 4.874 1.00 91.75 95 ASN A C 1
ATOM 790 O O . ASN A 1 95 ? -6.944 7.971 5.970 1.00 91.75 95 ASN A O 1
ATOM 794 N N . LEU A 1 96 ? -7.125 7.725 3.743 1.00 90.88 96 LEU A N 1
ATOM 795 C CA . LEU A 1 96 ? -8.589 7.774 3.733 1.00 90.88 96 LEU A CA 1
ATOM 796 C C . LEU A 1 96 ? -9.203 6.599 4.501 1.00 90.88 96 LEU A C 1
ATOM 798 O O . LEU A 1 96 ? -10.072 6.813 5.347 1.00 90.88 96 LEU A O 1
ATOM 802 N N . LEU A 1 97 ? -8.731 5.377 4.233 1.00 90.69 97 LEU A N 1
ATOM 803 C CA . LEU A 1 97 ? -9.175 4.175 4.936 1.00 90.69 97 LEU A CA 1
ATOM 804 C C . LEU A 1 97 ? -8.875 4.274 6.437 1.00 90.69 97 LEU A C 1
ATOM 806 O O . LEU A 1 97 ? -9.746 4.017 7.262 1.00 90.69 97 LEU A O 1
ATOM 810 N N . TYR A 1 98 ? -7.671 4.712 6.799 1.00 90.19 98 TYR A N 1
ATOM 811 C CA . TYR A 1 98 ? -7.260 4.882 8.188 1.00 90.19 98 TYR A CA 1
ATOM 812 C C . TYR A 1 98 ? -8.175 5.845 8.952 1.00 90.19 98 TYR A C 1
ATOM 814 O O . TYR A 1 98 ? -8.657 5.507 10.032 1.00 90.19 98 TYR A O 1
ATOM 822 N N . GLU A 1 99 ? -8.440 7.036 8.404 1.00 88.69 99 GLU A N 1
ATOM 823 C CA . GLU A 1 99 ? -9.318 8.017 9.056 1.00 88.69 99 GLU A CA 1
ATOM 824 C C . GLU A 1 99 ? -10.767 7.521 9.141 1.00 88.69 99 GLU A C 1
ATOM 826 O O . GLU A 1 99 ? -11.433 7.764 10.149 1.00 88.69 99 GLU A O 1
ATOM 831 N N . LYS A 1 100 ? -11.247 6.774 8.134 1.00 88.12 100 LYS A N 1
ATOM 832 C CA . LYS A 1 100 ? -12.559 6.110 8.175 1.00 88.12 100 LYS A CA 1
ATOM 833 C C . LYS A 1 100 ? -12.642 5.141 9.358 1.00 88.12 100 LYS A C 1
ATOM 835 O O . LYS A 1 100 ? -13.528 5.295 10.199 1.00 88.12 100 LYS A O 1
ATOM 840 N N . VAL A 1 101 ? -11.725 4.175 9.441 1.00 87.88 101 VAL A N 1
ATOM 841 C CA . VAL A 1 101 ? -11.743 3.141 10.492 1.00 87.88 101 VAL A CA 1
ATOM 842 C C . VAL A 1 101 ? -11.565 3.768 11.874 1.00 87.88 101 VAL A C 1
ATOM 844 O O . VAL A 1 101 ? -12.265 3.420 12.825 1.00 87.88 101 VAL A O 1
ATOM 847 N N . LYS A 1 102 ? -10.681 4.765 11.994 1.00 86.06 102 LYS A N 1
ATOM 848 C CA . LYS A 1 102 ? -10.503 5.526 13.234 1.00 86.06 102 LYS A CA 1
ATOM 849 C C . LYS A 1 102 ? -11.791 6.234 13.666 1.00 86.06 102 LYS A C 1
ATOM 851 O O . LYS A 1 102 ? -12.143 6.177 14.843 1.00 86.06 102 LYS A O 1
ATOM 856 N N . ALA A 1 103 ? -12.500 6.879 12.740 1.00 86.50 103 ALA A N 1
ATOM 857 C CA . ALA A 1 103 ? -13.765 7.549 13.035 1.00 86.50 103 ALA A CA 1
ATOM 858 C C . ALA A 1 103 ? -14.862 6.561 13.463 1.00 86.50 103 ALA A C 1
ATOM 860 O O . ALA A 1 103 ? -15.592 6.846 14.410 1.00 86.50 103 ALA A O 1
ATOM 861 N N . GLN A 1 104 ? -14.950 5.393 12.818 1.00 85.44 104 GLN A N 1
ATOM 862 C CA . GLN A 1 104 ? -15.885 4.329 13.205 1.00 85.44 104 GLN A CA 1
ATOM 863 C C . GLN A 1 104 ? -15.608 3.821 14.623 1.00 85.44 104 GLN A C 1
ATOM 865 O O . GLN A 1 104 ? -16.537 3.691 15.413 1.00 85.44 104 GLN A O 1
ATOM 870 N N . LYS A 1 105 ? -14.333 3.612 14.974 1.00 78.69 105 LYS A N 1
ATOM 871 C CA . LYS A 1 105 ? -13.935 3.171 16.316 1.00 78.69 105 LYS A CA 1
ATOM 872 C C . LYS A 1 105 ? -14.269 4.196 17.403 1.00 78.69 105 LYS A C 1
ATOM 874 O O . LYS A 1 105 ? -14.639 3.807 18.499 1.00 78.69 105 LYS A O 1
ATOM 879 N N . LEU A 1 106 ? -14.131 5.494 17.124 1.00 75.06 106 LEU A N 1
ATOM 880 C CA . LEU A 1 106 ? -14.484 6.555 18.080 1.00 75.06 106 LEU A CA 1
ATOM 881 C C . LEU A 1 106 ? -16.001 6.720 18.273 1.00 75.06 106 LEU A C 1
ATOM 883 O O . LEU A 1 106 ? -16.421 7.332 19.252 1.00 75.06 106 LEU A O 1
ATOM 887 N N . ALA A 1 107 ? -16.807 6.228 17.331 1.00 66.81 107 ALA A N 1
ATOM 888 C CA . ALA A 1 107 ? -18.266 6.273 17.387 1.00 66.81 107 ALA A CA 1
ATOM 889 C C . ALA A 1 107 ? -18.901 5.008 18.002 1.00 66.81 107 ALA A C 1
ATOM 891 O O . ALA A 1 107 ? -20.110 5.014 18.244 1.00 66.81 107 ALA A O 1
ATOM 892 N N . ALA A 1 108 ? -18.110 3.950 18.217 1.00 59.28 108 ALA A N 1
ATOM 893 C CA . ALA A 1 108 ? -18.507 2.669 18.807 1.00 59.28 108 ALA A CA 1
ATOM 894 C C . ALA A 1 108 ? -18.216 2.626 20.315 1.00 59.28 108 ALA A C 1
ATOM 896 O O . ALA A 1 108 ? -19.039 2.026 21.043 1.00 59.28 108 ALA A O 1
#